Protein AF-B3JQJ4-F1 (afdb_monomer)

Structure (mmCIF, N/CA/C/O backbone):
data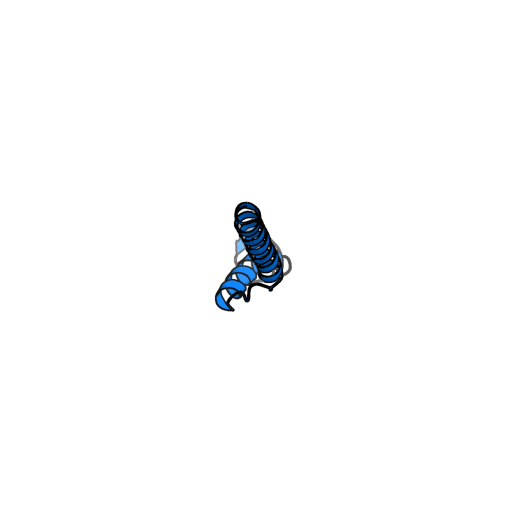_AF-B3JQJ4-F1
#
_entry.id   AF-B3JQJ4-F1
#
loop_
_atom_site.group_PDB
_atom_site.id
_atom_site.type_symbol
_atom_site.label_atom_id
_atom_site.label_alt_id
_atom_site.label_comp_id
_atom_site.label_asym_id
_atom_site.label_entity_id
_atom_site.label_seq_id
_atom_site.pdbx_PDB_ins_code
_atom_site.Cartn_x
_atom_site.Cartn_y
_atom_site.Cartn_z
_atom_site.occupancy
_atom_site.B_iso_or_equiv
_atom_site.auth_seq_id
_atom_site.auth_comp_id
_atom_site.auth_asym_id
_atom_site.auth_atom_id
_atom_site.pdbx_PDB_model_num
ATOM 1 N N . MET A 1 1 ? -25.714 4.044 44.151 1.00 58.03 1 MET A N 1
ATOM 2 C CA . MET A 1 1 ? -24.545 3.290 43.631 1.00 58.03 1 MET A CA 1
ATOM 3 C C . MET A 1 1 ? -24.795 2.594 42.283 1.00 58.03 1 MET A C 1
ATOM 5 O O . MET A 1 1 ? -23.906 2.614 41.445 1.00 58.03 1 MET A O 1
ATOM 9 N N . LYS A 1 2 ? -25.996 2.051 42.016 1.00 59.50 2 LYS A N 1
ATOM 10 C CA . LYS A 1 2 ? -26.345 1.320 40.774 1.00 59.50 2 LYS A CA 1
ATOM 11 C C . LYS A 1 2 ? -26.133 2.105 39.459 1.00 59.50 2 LYS A C 1
ATOM 13 O O . LYS A 1 2 ? -25.659 1.536 38.485 1.00 59.50 2 LYS A O 1
ATOM 18 N N . ASN A 1 3 ? -26.358 3.422 39.456 1.00 63.00 3 ASN A N 1
ATOM 19 C CA . ASN A 1 3 ? -26.202 4.275 38.262 1.00 63.00 3 ASN A CA 1
ATOM 20 C C . ASN A 1 3 ? -24.732 4.550 37.885 1.00 63.00 3 ASN A C 1
ATOM 22 O O . ASN A 1 3 ? -24.455 4.945 36.756 1.00 63.00 3 ASN A O 1
ATOM 26 N N . ASN A 1 4 ? -23.790 4.341 38.815 1.00 77.25 4 ASN A N 1
ATOM 27 C CA . ASN A 1 4 ? -22.355 4.492 38.547 1.00 77.25 4 ASN A CA 1
ATOM 28 C C . ASN A 1 4 ? -21.734 3.213 37.986 1.00 77.25 4 ASN A C 1
ATOM 30 O O . ASN A 1 4 ? -20.764 3.304 37.243 1.00 77.25 4 ASN A O 1
ATOM 34 N N . ILE A 1 5 ? -22.307 2.042 38.284 1.00 86.88 5 ILE A N 1
ATOM 35 C CA . ILE A 1 5 ? -21.818 0.763 37.753 1.00 86.88 5 ILE A CA 1
ATOM 36 C C . ILE A 1 5 ? -21.981 0.741 36.231 1.00 86.88 5 ILE A C 1
ATOM 38 O O . ILE A 1 5 ? -21.035 0.419 35.525 1.00 86.88 5 ILE A O 1
ATOM 42 N N . LEU A 1 6 ? -23.135 1.176 35.714 1.00 88.88 6 LEU A N 1
ATOM 43 C CA . LEU A 1 6 ? -23.371 1.226 34.268 1.00 88.88 6 LEU A CA 1
ATOM 44 C C . LEU A 1 6 ? -22.387 2.166 33.551 1.00 88.88 6 LEU A C 1
ATOM 46 O O . LEU A 1 6 ? -21.845 1.813 32.509 1.00 88.88 6 LEU A O 1
ATOM 50 N N . LYS A 1 7 ? -22.112 3.339 34.136 1.00 86.50 7 LYS A N 1
ATOM 51 C CA . LYS A 1 7 ? -21.127 4.293 33.603 1.00 86.50 7 LYS A CA 1
ATOM 52 C C . LYS A 1 7 ? -19.715 3.713 33.600 1.00 86.50 7 LYS A C 1
ATOM 54 O O . LYS A 1 7 ? -18.992 3.884 32.626 1.00 86.50 7 LYS A O 1
ATOM 59 N N . LEU A 1 8 ? -19.343 3.016 34.672 1.00 91.56 8 LEU A N 1
ATOM 60 C CA . LEU A 1 8 ? -18.033 2.389 34.803 1.00 91.56 8 LEU A CA 1
ATOM 61 C C . LEU A 1 8 ? -17.846 1.257 33.785 1.00 91.56 8 LEU A C 1
ATOM 63 O O . LEU A 1 8 ? -16.790 1.171 33.170 1.00 91.56 8 LEU A O 1
ATOM 67 N N . VAL A 1 9 ? -18.882 0.442 33.568 1.00 93.25 9 VAL A N 1
ATOM 68 C CA . VAL A 1 9 ? -18.886 -0.633 32.563 1.00 93.25 9 VAL A CA 1
ATOM 69 C C . VAL A 1 9 ? -18.781 -0.071 31.146 1.00 93.25 9 VAL A C 1
ATOM 71 O O . VAL A 1 9 ? -18.022 -0.590 30.334 1.00 93.25 9 VAL A O 1
ATOM 74 N N . PHE A 1 10 ? -19.497 1.012 30.838 1.00 93.12 10 PHE A N 1
ATOM 75 C CA . PHE A 1 10 ? -19.367 1.663 29.534 1.00 93.12 10 PHE A CA 1
ATOM 76 C C . PHE A 1 10 ? -17.970 2.252 29.328 1.00 93.12 10 PHE A C 1
ATOM 78 O O . PHE A 1 10 ? -17.363 2.030 28.284 1.00 93.12 10 PHE A O 1
ATOM 85 N N . ALA A 1 11 ? -17.438 2.964 30.323 1.00 94.06 11 ALA A N 1
ATOM 86 C CA . ALA A 1 11 ? -16.102 3.545 30.244 1.00 94.06 11 ALA A CA 1
ATOM 87 C C . ALA A 1 11 ? -15.016 2.469 30.069 1.00 94.06 11 ALA A C 1
ATOM 89 O O . ALA A 1 11 ? -14.115 2.641 29.248 1.00 94.06 11 ALA A O 1
ATOM 90 N N . SER A 1 12 ? -15.117 1.344 30.786 1.00 94.19 12 SER A N 1
ATOM 91 C CA . SER A 1 12 ? -14.163 0.242 30.649 1.00 94.19 12 SER A CA 1
ATOM 92 C C . SER A 1 12 ? -14.274 -0.450 29.291 1.00 94.19 12 SER A C 1
ATOM 94 O O . SER A 1 12 ? -13.248 -0.692 28.660 1.00 94.19 12 SER A O 1
ATOM 96 N N . ALA A 1 13 ? -15.487 -0.695 28.788 1.00 94.75 13 ALA A N 1
ATOM 97 C CA . ALA A 1 13 ? -15.688 -1.254 27.452 1.00 94.75 13 ALA A CA 1
ATOM 98 C C . ALA A 1 13 ? -15.097 -0.348 26.358 1.00 94.75 13 ALA A C 1
ATOM 100 O O . ALA A 1 13 ? -14.383 -0.832 25.481 1.00 94.75 13 ALA A O 1
ATOM 101 N N . PHE A 1 14 ? -15.319 0.968 26.441 1.00 94.69 14 PHE A N 1
ATOM 102 C CA . PHE A 1 14 ? -14.731 1.932 25.506 1.00 94.69 14 PHE A CA 1
ATOM 103 C C . PHE A 1 14 ? -13.200 1.939 25.558 1.00 94.69 14 PHE A C 1
ATOM 105 O O . PHE A 1 14 ? -12.557 1.919 24.510 1.00 94.69 14 PHE A O 1
ATOM 112 N N . ALA A 1 15 ? -12.612 1.929 26.757 1.00 95.00 15 ALA A N 1
ATOM 113 C CA . ALA A 1 15 ? -11.162 1.887 26.921 1.00 95.00 15 ALA A CA 1
ATOM 114 C C . ALA A 1 15 ? -10.553 0.596 26.346 1.00 95.00 15 ALA A C 1
ATOM 116 O O . ALA A 1 15 ? -9.517 0.649 25.684 1.00 95.00 15 ALA A O 1
ATOM 117 N N . LEU A 1 16 ? -11.214 -0.549 26.544 1.00 95.31 16 LEU A N 1
ATOM 118 C CA . LEU A 1 16 ? -10.783 -1.836 25.995 1.00 95.31 16 LEU A CA 1
ATOM 119 C C . LEU A 1 16 ? -10.842 -1.854 24.465 1.00 95.31 16 LEU A C 1
ATOM 121 O O . LEU A 1 16 ? -9.877 -2.275 23.831 1.00 95.31 16 LEU A O 1
ATOM 125 N N . VAL A 1 17 ? -11.931 -1.360 23.866 1.00 93.31 17 VAL A N 1
ATOM 126 C CA . VAL A 1 17 ? -12.069 -1.279 22.402 1.00 93.31 17 VAL A CA 1
ATOM 127 C C . VAL A 1 17 ? -11.034 -0.323 21.813 1.00 93.31 17 VAL A C 1
ATOM 129 O O . VAL A 1 17 ? -10.356 -0.682 20.857 1.00 93.31 17 VAL A O 1
ATOM 132 N N . ALA A 1 18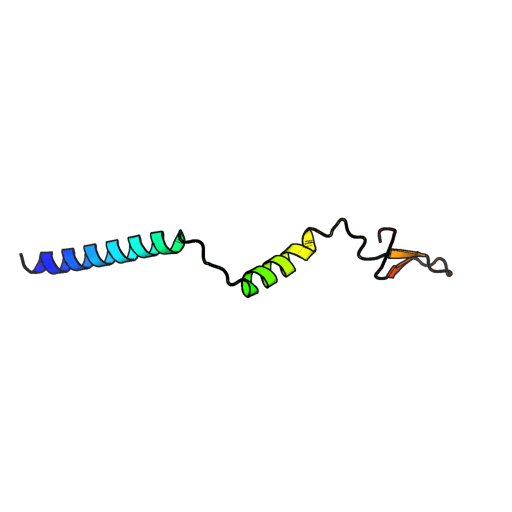 ? -10.855 0.864 22.396 1.00 91.44 18 ALA A N 1
ATOM 133 C CA . ALA A 1 18 ? -9.858 1.825 21.927 1.00 91.44 18 ALA A CA 1
ATOM 134 C C . ALA A 1 18 ? -8.426 1.273 22.044 1.00 91.44 18 ALA A C 1
ATOM 136 O O . ALA A 1 18 ? -7.654 1.359 21.089 1.00 91.44 18 ALA A O 1
ATOM 137 N N . GLY A 1 19 ? -8.085 0.649 23.177 1.00 90.75 19 GLY A N 1
ATOM 138 C CA . GLY A 1 19 ? -6.784 0.010 23.382 1.00 90.75 19 GLY A CA 1
ATOM 139 C C . GLY A 1 19 ? -6.534 -1.149 22.413 1.00 90.75 19 GLY A C 1
ATOM 140 O O . GLY A 1 19 ? -5.443 -1.258 21.853 1.00 90.75 19 GLY A O 1
ATOM 141 N N . TYR A 1 20 ? -7.556 -1.969 22.150 1.00 88.31 20 TYR A N 1
ATOM 142 C CA . TYR A 1 20 ? -7.476 -3.048 21.167 1.00 88.31 20 TYR A CA 1
ATOM 143 C C . TYR A 1 20 ? -7.302 -2.514 19.744 1.00 88.31 20 TYR A C 1
ATOM 145 O O . TYR A 1 20 ? -6.461 -3.023 19.012 1.00 88.31 20 TYR A O 1
ATOM 153 N N . SER A 1 21 ? -8.025 -1.460 19.360 1.00 84.38 21 SER A N 1
ATOM 154 C CA . SER A 1 21 ? -7.888 -0.827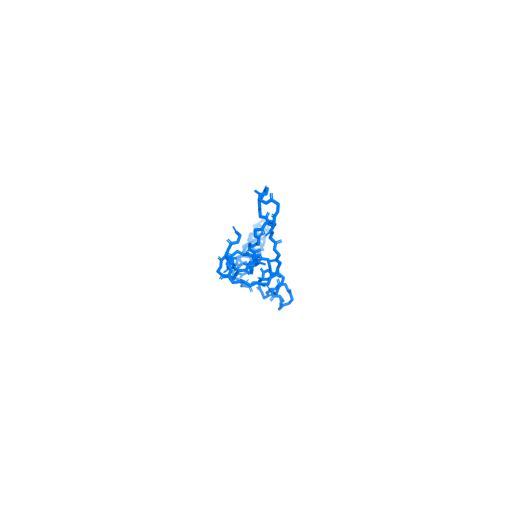 18.044 1.00 84.38 21 SER A CA 1
ATOM 155 C C . SER A 1 21 ? -6.483 -0.264 17.816 1.00 84.38 21 SER A C 1
ATOM 157 O O . SER A 1 21 ? -5.926 -0.444 16.734 1.00 84.38 21 SER A O 1
ATOM 159 N N . VAL A 1 22 ? -5.872 0.360 18.830 1.00 85.75 22 VAL A N 1
ATOM 160 C CA . VAL A 1 22 ? -4.477 0.840 18.763 1.00 85.75 22 VAL A CA 1
ATOM 161 C C . VAL A 1 22 ? -3.499 -0.330 18.634 1.00 85.75 22 VAL A C 1
ATOM 163 O O . VAL A 1 22 ? -2.624 -0.304 17.770 1.00 85.75 22 VAL A O 1
ATOM 166 N N . TYR A 1 23 ? -3.661 -1.381 19.443 1.00 81.75 23 TYR A N 1
ATOM 167 C CA . TYR A 1 23 ? -2.839 -2.592 19.349 1.00 81.75 23 TYR A CA 1
ATOM 168 C C . TYR A 1 23 ? -2.964 -3.271 17.976 1.00 81.75 23 TYR A C 1
ATOM 170 O O . TYR A 1 23 ? -1.957 -3.623 17.365 1.00 81.75 23 TYR A O 1
ATOM 178 N N . ALA A 1 24 ? -4.187 -3.401 17.461 1.00 81.06 24 ALA A N 1
ATOM 179 C CA . ALA A 1 24 ? -4.470 -3.974 16.150 1.00 81.06 24 ALA A CA 1
ATOM 180 C C . ALA A 1 24 ? -3.876 -3.131 15.014 1.00 81.06 24 ALA A C 1
ATOM 182 O O . ALA A 1 24 ? -3.333 -3.695 14.073 1.00 81.06 24 ALA A O 1
ATOM 183 N N . SER A 1 25 ? -3.913 -1.800 15.128 1.00 75.69 25 SER A N 1
ATOM 184 C CA . SER A 1 25 ? -3.349 -0.882 14.125 1.00 75.69 25 SER A CA 1
ATOM 185 C C . SER A 1 25 ? -1.818 -0.902 14.091 1.00 75.69 25 SER A C 1
ATOM 187 O O . SER A 1 25 ? -1.224 -0.632 13.052 1.00 75.69 25 SER A O 1
ATOM 189 N N . GLN A 1 26 ? -1.168 -1.224 15.214 1.00 74.06 26 GLN A N 1
ATOM 190 C CA . GLN A 1 26 ? 0.285 -1.428 15.268 1.00 74.06 26 GLN A CA 1
ATOM 191 C C . GLN A 1 26 ? 0.707 -2.838 14.852 1.00 74.06 26 GLN A C 1
ATOM 193 O O . GLN A 1 26 ? 1.876 -3.067 14.535 1.00 74.06 26 GLN A O 1
ATOM 198 N N . LYS A 1 27 ? -0.227 -3.795 14.843 1.00 67.25 27 LYS A N 1
ATOM 199 C CA . LYS A 1 27 ? 0.019 -5.106 14.261 1.00 67.25 27 LYS A CA 1
ATOM 200 C C . LYS A 1 27 ? 0.162 -4.891 12.758 1.00 67.25 27 LYS A C 1
ATOM 202 O O . LYS A 1 27 ? -0.810 -4.572 12.081 1.00 67.25 27 LYS A O 1
ATOM 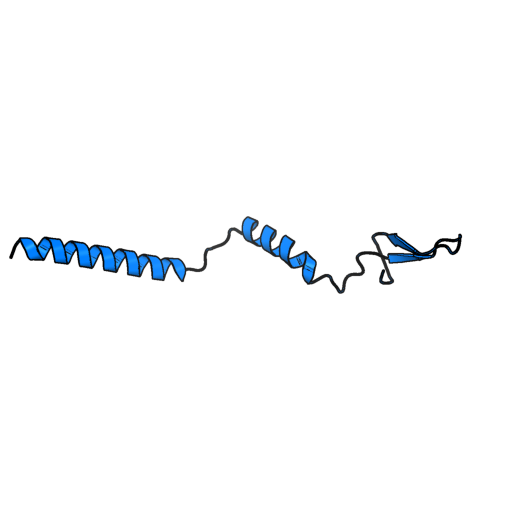207 N N . LYS A 1 28 ? 1.395 -5.020 12.255 1.00 60.06 28 LYS A N 1
ATOM 208 C CA . LYS A 1 28 ? 1.691 -5.011 10.820 1.00 60.06 28 LYS A CA 1
ATOM 209 C C . LYS A 1 28 ? 0.671 -5.934 10.161 1.00 60.06 28 LYS A C 1
ATOM 211 O O . LYS A 1 28 ? 0.622 -7.113 10.510 1.00 60.06 28 LYS A O 1
ATOM 216 N N . VAL A 1 29 ? -0.186 -5.381 9.302 1.00 63.69 29 VAL A N 1
ATOM 217 C CA . VAL A 1 29 ? -1.099 -6.190 8.496 1.00 63.69 29 VAL A CA 1
ATOM 218 C C . VAL A 1 29 ? -0.200 -7.199 7.800 1.00 63.69 29 VAL A C 1
ATOM 220 O O . VAL A 1 29 ? 0.709 -6.798 7.071 1.00 63.69 29 VAL A O 1
ATOM 223 N N . GLU A 1 30 ? -0.368 -8.487 8.102 1.00 62.22 30 GLU A N 1
ATOM 224 C CA . GLU A 1 30 ? 0.222 -9.533 7.277 1.00 62.22 30 GLU A CA 1
ATOM 225 C C . GLU A 1 30 ? -0.483 -9.423 5.933 1.00 62.22 30 GLU A C 1
ATOM 227 O O . GLU A 1 30 ? -1.567 -9.959 5.707 1.00 62.22 30 GLU A O 1
ATOM 232 N N . MET A 1 31 ? 0.083 -8.579 5.078 1.00 66.19 31 MET A N 1
ATOM 233 C CA . MET A 1 31 ? -0.309 -8.478 3.692 1.00 66.19 31 MET A CA 1
ATOM 234 C C . MET A 1 31 ? -0.052 -9.861 3.111 1.00 66.19 31 MET A C 1
ATOM 236 O O . MET A 1 31 ? 1.050 -10.387 3.237 1.00 66.19 31 MET A O 1
ATOM 240 N N . SER A 1 32 ? -1.083 -10.469 2.529 1.00 71.88 32 SER A N 1
ATOM 241 C CA . SER A 1 32 ? -0.915 -11.721 1.796 1.00 71.88 32 SER A CA 1
ATOM 242 C C . SER A 1 32 ? 0.202 -11.549 0.766 1.00 71.88 32 SER A C 1
ATOM 244 O O . SER A 1 32 ? 0.263 -10.496 0.125 1.00 71.88 32 SER A O 1
ATOM 246 N N . ASP A 1 33 ? 1.022 -12.581 0.559 1.00 68.25 33 ASP A N 1
ATOM 247 C CA . ASP A 1 33 ? 2.062 -12.595 -0.482 1.00 68.25 33 ASP A CA 1
ATOM 248 C C . ASP A 1 33 ? 1.522 -12.120 -1.841 1.00 68.25 33 ASP A C 1
ATOM 250 O O . ASP A 1 33 ? 2.202 -11.410 -2.577 1.00 68.25 33 ASP A O 1
ATOM 254 N N . LEU A 1 34 ? 0.251 -12.415 -2.143 1.00 69.75 34 LEU A N 1
ATOM 255 C CA . LEU A 1 34 ? -0.416 -11.971 -3.366 1.00 69.75 34 LEU A CA 1
ATOM 256 C C . LEU A 1 34 ? -0.697 -10.456 -3.395 1.00 69.75 34 LEU A C 1
ATOM 258 O O . LEU A 1 34 ? -0.556 -9.812 -4.433 1.00 69.75 34 LEU A O 1
ATOM 262 N N . ALA A 1 35 ? -1.089 -9.868 -2.263 1.00 72.56 35 ALA A N 1
ATOM 263 C CA . ALA A 1 35 ? -1.304 -8.425 -2.152 1.00 72.56 35 ALA A CA 1
ATOM 264 C C . ALA A 1 35 ? 0.026 -7.657 -2.160 1.00 72.56 35 ALA A C 1
ATOM 266 O O . ALA A 1 35 ? 0.093 -6.561 -2.714 1.00 72.56 35 ALA A O 1
ATOM 267 N N . MET A 1 36 ? 1.084 -8.242 -1.591 1.00 67.50 36 MET A N 1
ATOM 268 C CA . MET A 1 36 ? 2.430 -7.674 -1.615 1.00 67.50 36 MET A CA 1
ATOM 269 C C . MET A 1 36 ? 3.024 -7.707 -3.028 1.00 67.50 36 MET A C 1
ATOM 271 O O . MET A 1 36 ? 3.506 -6.678 -3.491 1.00 67.50 36 MET A O 1
ATOM 275 N N . ALA A 1 37 ? 2.867 -8.814 -3.763 1.00 70.44 37 ALA A N 1
ATOM 276 C CA . ALA A 1 37 ? 3.304 -8.923 -5.157 1.00 70.44 37 ALA A CA 1
ATOM 277 C C . ALA A 1 37 ? 2.638 -7.885 -6.080 1.00 70.44 37 ALA A C 1
ATOM 279 O O . ALA A 1 37 ? 3.289 -7.331 -6.962 1.00 70.44 37 ALA A O 1
ATOM 280 N N . ASN A 1 38 ? 1.357 -7.564 -5.864 1.00 72.31 38 ASN A N 1
ATOM 281 C CA . ASN A 1 38 ? 0.672 -6.522 -6.637 1.00 72.31 38 ASN A CA 1
ATOM 282 C C . ASN A 1 38 ? 1.190 -5.105 -6.317 1.00 72.31 38 ASN A C 1
ATOM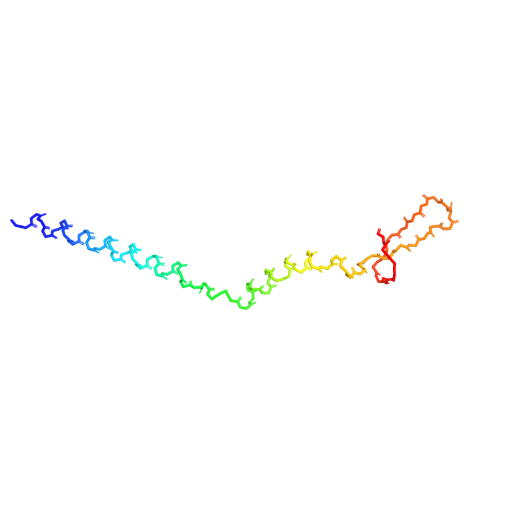 284 O O . ASN A 1 38 ? 1.218 -4.251 -7.202 1.00 72.31 38 ASN A O 1
ATOM 288 N N . ILE A 1 39 ? 1.610 -4.852 -5.072 1.00 72.50 39 ILE A N 1
ATOM 289 C CA . ILE A 1 39 ? 2.227 -3.580 -4.656 1.00 72.50 39 ILE A CA 1
ATOM 290 C C . ILE A 1 39 ? 3.655 -3.475 -5.197 1.00 72.50 39 ILE A C 1
ATOM 292 O O . ILE A 1 39 ? 4.033 -2.431 -5.722 1.00 72.50 39 ILE A O 1
ATOM 296 N N . GLU A 1 40 ? 4.434 -4.550 -5.119 1.00 63.44 40 GLU A N 1
ATOM 297 C CA . GLU A 1 40 ? 5.778 -4.617 -5.695 1.00 63.44 40 GLU A CA 1
ATOM 298 C C . GLU A 1 40 ? 5.739 -4.469 -7.218 1.00 63.44 40 GLU A C 1
ATOM 300 O O . GLU A 1 40 ? 6.565 -3.752 -7.773 1.00 63.44 40 GLU A O 1
ATOM 305 N N . ALA A 1 41 ? 4.743 -5.043 -7.899 1.00 68.88 41 ALA A N 1
ATOM 306 C CA . ALA A 1 41 ? 4.539 -4.836 -9.331 1.00 68.88 41 ALA A CA 1
ATOM 307 C C . ALA A 1 41 ? 4.201 -3.374 -9.674 1.00 68.88 41 ALA A C 1
ATOM 309 O O . ALA A 1 41 ? 4.655 -2.869 -10.700 1.00 68.88 41 ALA A O 1
ATOM 310 N N . LEU A 1 42 ? 3.445 -2.678 -8.815 1.00 69.31 42 LEU A N 1
ATOM 311 C CA . LEU A 1 42 ? 3.144 -1.256 -8.994 1.00 69.31 42 LEU A CA 1
ATOM 312 C C . LEU A 1 42 ? 4.372 -0.366 -8.720 1.00 69.31 42 LEU A C 1
ATOM 314 O O . LEU A 1 42 ? 4.607 0.584 -9.459 1.00 69.31 42 LEU A O 1
ATOM 318 N N . ALA A 1 43 ? 5.188 -0.698 -7.714 1.00 61.72 43 ALA A N 1
ATOM 319 C CA . ALA A 1 43 ? 6.413 0.035 -7.372 1.00 61.72 43 ALA A CA 1
ATOM 320 C C . ALA A 1 43 ? 7.604 -0.297 -8.294 1.00 61.72 43 ALA A C 1
ATOM 322 O O . ALA A 1 43 ? 8.509 0.518 -8.467 1.00 61.72 43 ALA A O 1
ATOM 323 N N . SER A 1 44 ? 7.609 -1.469 -8.937 1.00 60.69 44 SER A N 1
ATOM 324 C CA . SER A 1 44 ? 8.628 -1.869 -9.917 1.00 60.69 44 SER A CA 1
ATOM 325 C C . SER A 1 44 ? 8.629 -0.989 -11.172 1.00 60.69 44 SER A C 1
ATOM 327 O O . SER A 1 44 ? 9.584 -1.057 -11.939 1.00 60.69 44 SER A O 1
ATOM 329 N N . GLY A 1 45 ? 7.600 -0.164 -11.393 1.00 58.06 45 GLY A N 1
ATOM 330 C CA . GLY A 1 45 ? 7.567 0.795 -12.499 1.00 58.06 45 GLY A CA 1
ATOM 331 C C . GLY A 1 45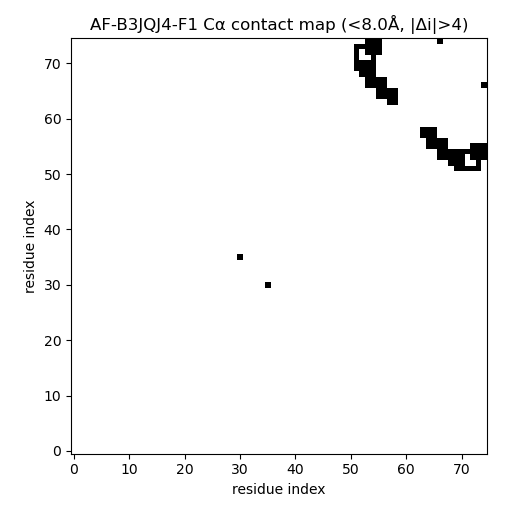 ? 8.464 2.025 -12.304 1.00 58.06 45 GLY A C 1
ATOM 332 O O . GLY A 1 45 ? 8.848 2.640 -13.295 1.00 58.06 45 GLY A O 1
ATOM 333 N N . GLU A 1 46 ? 8.823 2.375 -11.060 1.00 56.81 46 GLU A N 1
ATOM 334 C CA . GLU A 1 46 ? 9.588 3.599 -10.737 1.00 56.81 46 GLU A CA 1
ATOM 335 C C . GLU A 1 46 ? 11.069 3.332 -10.411 1.00 56.81 46 GLU A C 1
ATOM 337 O O . GLU A 1 46 ? 11.896 4.239 -10.426 1.00 56.81 46 GLU A O 1
ATOM 342 N N . ASN A 1 47 ? 11.451 2.076 -10.173 1.00 52.78 47 ASN A N 1
ATOM 343 C CA . ASN A 1 47 ? 12.852 1.702 -9.914 1.00 52.78 47 ASN A CA 1
ATOM 344 C C . ASN A 1 47 ? 13.598 1.332 -11.205 1.00 52.78 47 ASN A C 1
ATOM 346 O O . ASN A 1 47 ? 14.816 1.152 -11.204 1.00 52.78 47 ASN A O 1
ATOM 350 N N . ASP A 1 48 ? 12.857 1.208 -12.307 1.00 53.69 48 ASP A N 1
ATOM 351 C CA . ASP A 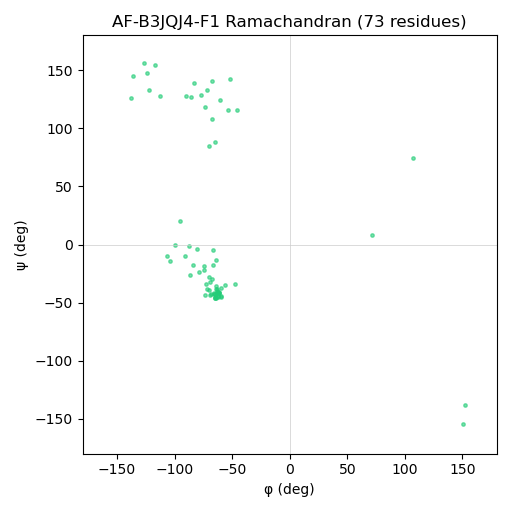1 48 ? 13.342 0.724 -13.596 1.00 53.69 48 ASP A CA 1
ATOM 352 C C . ASP A 1 48 ? 13.756 1.857 -14.541 1.00 53.69 48 ASP A C 1
ATOM 354 O O . ASP A 1 48 ? 13.889 1.672 -15.745 1.00 53.69 48 ASP A O 1
ATOM 358 N N . HIS A 1 49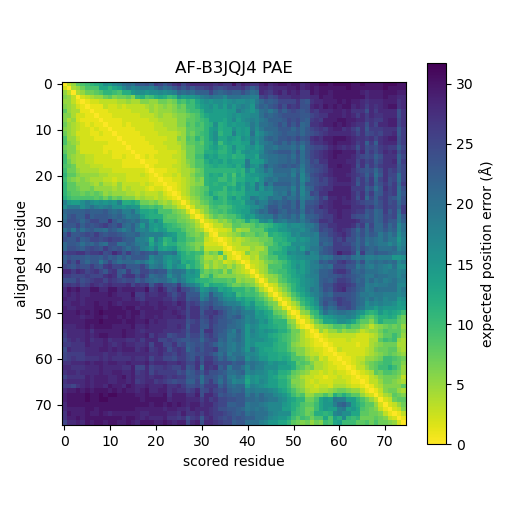 ? 14.031 3.050 -14.008 1.00 52.84 49 HIS A N 1
ATOM 359 C CA . HIS A 1 49 ? 14.626 4.148 -14.781 1.00 52.84 49 HIS A CA 1
ATOM 360 C C . HIS A 1 49 ? 16.067 3.854 -15.241 1.00 52.84 49 HIS A C 1
ATOM 362 O O . HIS A 1 49 ? 16.654 4.652 -15.970 1.00 52.84 49 HIS A O 1
ATOM 368 N N . SER A 1 50 ? 16.644 2.719 -14.825 1.00 55.31 50 SER A N 1
ATOM 369 C CA . SER A 1 50 ? 17.952 2.245 -15.283 1.00 55.31 50 SER A CA 1
ATOM 370 C C . SER A 1 50 ? 17.887 1.057 -16.247 1.00 55.31 50 SER A C 1
ATOM 372 O O . SER A 1 50 ? 18.928 0.718 -16.819 1.00 55.31 50 SER A O 1
ATOM 374 N N . GLN A 1 51 ? 16.730 0.419 -16.457 1.00 57.62 51 GLN A N 1
ATOM 375 C CA . GLN A 1 51 ? 16.608 -0.540 -17.550 1.00 57.62 51 GLN A CA 1
ATOM 376 C C . GLN A 1 51 ? 16.148 0.220 -18.781 1.00 57.62 51 GLN A C 1
ATOM 378 O O . GLN A 1 51 ? 15.190 0.988 -18.767 1.00 57.62 51 GLN A O 1
ATOM 383 N N . LYS A 1 52 ? 16.882 0.035 -19.869 1.00 61.03 52 LYS A N 1
ATOM 384 C CA . LYS A 1 52 ? 16.596 0.659 -21.155 1.00 61.03 52 LYS A CA 1
ATOM 385 C C . LYS A 1 52 ? 15.331 0.010 -21.728 1.00 61.03 52 LYS A C 1
ATOM 387 O O . LYS A 1 52 ? 15.392 -0.973 -22.463 1.00 61.03 52 LYS A O 1
ATOM 392 N N . ILE A 1 53 ? 14.169 0.518 -21.315 1.00 58.62 53 ILE A N 1
ATOM 393 C CA . ILE A 1 53 ? 12.856 -0.053 -21.654 1.00 58.62 53 ILE A CA 1
ATOM 394 C C . ILE A 1 53 ? 12.564 0.114 -23.151 1.00 58.62 53 ILE A C 1
ATOM 396 O O . ILE A 1 53 ? 11.887 -0.724 -23.746 1.00 58.62 53 ILE A O 1
ATOM 400 N N . TRP A 1 54 ? 13.109 1.171 -23.763 1.00 64.00 54 TRP A N 1
ATOM 401 C CA . TRP A 1 54 ? 12.909 1.502 -25.167 1.00 64.00 54 TRP A CA 1
ATOM 402 C C . TRP A 1 54 ? 14.215 1.955 -25.834 1.00 64.00 54 TRP A C 1
ATOM 404 O O . TRP A 1 54 ? 14.857 2.894 -25.367 1.00 64.00 54 TRP A O 1
ATOM 414 N N . GLU A 1 55 ? 14.578 1.310 -26.942 1.00 72.31 55 GLU A N 1
ATOM 415 C CA . GLU A 1 55 ? 15.673 1.698 -27.831 1.00 72.31 55 GLU A CA 1
ATOM 416 C C . GLU A 1 55 ? 15.252 2.758 -28.825 1.00 72.31 55 GLU A C 1
ATOM 418 O O . GLU A 1 55 ? 14.205 2.625 -29.464 1.00 72.31 55 GLU A O 1
ATOM 423 N N . ARG A 1 56 ? 16.132 3.734 -29.050 1.00 76.44 56 ARG A N 1
ATOM 424 C CA . ARG A 1 56 ? 15.999 4.707 -30.131 1.00 76.44 56 ARG A CA 1
ATOM 425 C C . ARG A 1 56 ? 16.589 4.174 -31.437 1.00 76.44 56 ARG A C 1
ATOM 427 O O . ARG A 1 56 ? 17.771 3.855 -31.493 1.00 76.44 56 ARG A O 1
ATOM 434 N N . TYR A 1 57 ? 15.809 4.196 -32.518 1.00 75.56 57 TYR A N 1
ATOM 435 C CA . TYR A 1 57 ? 16.324 4.037 -33.884 1.00 75.56 57 TYR A CA 1
ATOM 436 C C . TYR A 1 57 ? 15.948 5.242 -34.757 1.00 75.56 57 TYR A C 1
ATOM 438 O O . TYR A 1 57 ? 14.794 5.685 -34.761 1.00 75.56 57 TYR A O 1
ATOM 446 N N . TYR A 1 58 ? 16.925 5.778 -35.495 1.00 82.50 58 TYR A N 1
ATOM 447 C CA . TYR A 1 58 ? 16.739 6.913 -36.404 1.00 82.50 58 TYR A CA 1
ATOM 448 C C . TYR A 1 58 ? 16.056 6.469 -37.693 1.00 82.50 58 TYR A C 1
ATOM 450 O O . TYR A 1 58 ? 16.503 5.527 -38.346 1.00 82.50 58 TYR A O 1
ATOM 458 N N . ARG A 1 59 ? 14.982 7.159 -38.088 1.00 83.88 59 ARG A N 1
ATOM 459 C CA . ARG A 1 59 ? 14.292 6.819 -39.331 1.00 83.88 59 ARG A CA 1
ATOM 460 C C . ARG A 1 59 ? 15.182 7.131 -40.541 1.00 83.88 59 ARG A C 1
ATOM 462 O O . ARG A 1 59 ? 15.827 8.181 -40.570 1.00 83.88 59 ARG A O 1
ATOM 469 N N . PRO A 1 60 ? 15.174 6.272 -41.573 1.00 84.62 60 PRO A N 1
ATOM 470 C CA . PRO A 1 60 ? 15.980 6.471 -42.777 1.00 84.62 60 PRO A CA 1
ATOM 471 C C . PRO A 1 60 ? 15.545 7.687 -43.609 1.00 84.62 60 PRO A C 1
ATOM 473 O O . PRO A 1 60 ? 16.312 8.168 -44.435 1.00 84.62 60 PRO A O 1
ATOM 476 N N . ASP A 1 61 ? 14.333 8.199 -43.392 1.00 88.19 61 ASP A N 1
ATOM 477 C CA . ASP A 1 61 ? 13.809 9.407 -44.035 1.00 88.19 61 ASP A CA 1
ATOM 478 C C . ASP A 1 61 ? 14.295 10.716 -43.375 1.00 88.19 61 ASP A C 1
ATOM 480 O O . ASP A 1 61 ? 13.971 11.802 -43.850 1.00 88.19 61 ASP A O 1
ATOM 484 N N . GLY A 1 62 ? 15.051 10.631 -42.272 1.00 87.44 62 GLY A N 1
ATOM 485 C CA . GLY A 1 62 ? 15.567 11.788 -41.540 1.00 87.44 62 GLY A CA 1
ATOM 486 C C . GLY A 1 62 ? 14.510 12.587 -40.769 1.00 87.44 62 GLY A C 1
ATOM 487 O O . GLY A 1 62 ? 14.829 13.647 -40.234 1.00 87.44 62 GLY A O 1
ATOM 488 N N . THR A 1 63 ? 13.265 12.110 -40.674 1.00 88.56 63 THR A N 1
ATOM 489 C CA . THR A 1 63 ? 12.155 12.877 -40.073 1.00 88.56 63 THR A CA 1
ATOM 490 C C . THR A 1 63 ? 12.028 12.711 -38.557 1.00 88.56 63 THR A C 1
ATOM 492 O O . THR A 1 63 ? 11.143 13.304 -37.937 1.00 88.56 63 THR A O 1
ATOM 495 N N . GLY A 1 64 ? 12.888 11.901 -37.935 1.00 84.88 64 GLY A N 1
ATOM 496 C CA . GLY A 1 64 ? 12.915 11.713 -36.487 1.00 84.88 64 GLY A CA 1
ATOM 497 C C . GLY A 1 64 ? 13.406 10.332 -36.065 1.00 84.88 64 GLY A C 1
ATOM 498 O O . GLY A 1 64 ? 14.145 9.660 -36.785 1.00 84.88 64 GLY A O 1
ATOM 499 N N . TYR A 1 65 ? 12.981 9.908 -34.878 1.00 80.88 65 TYR A N 1
ATOM 500 C CA . TYR A 1 65 ? 13.305 8.607 -34.298 1.00 80.88 65 TYR A CA 1
ATOM 501 C C . TYR A 1 65 ? 12.034 7.857 -33.883 1.00 80.88 65 TYR A C 1
ATOM 503 O O . TYR A 1 65 ? 10.987 8.467 -33.652 1.00 80.88 65 TYR A O 1
ATOM 511 N N . ASN A 1 66 ? 12.133 6.531 -33.806 1.00 80.69 66 ASN A N 1
ATOM 512 C CA . ASN A 1 66 ? 11.120 5.652 -33.221 1.00 80.69 66 ASN A CA 1
ATOM 513 C C . ASN A 1 66 ? 11.717 4.939 -32.003 1.00 80.69 66 ASN A C 1
ATOM 515 O O . ASN A 1 66 ? 12.933 4.752 -31.936 1.00 80.69 66 ASN A O 1
ATOM 519 N N . CYS A 1 67 ? 10.855 4.529 -31.072 1.00 77.38 67 CYS A N 1
ATOM 520 C CA . CYS A 1 67 ? 11.253 3.799 -29.874 1.00 77.38 67 CYS A CA 1
ATOM 521 C C . CYS A 1 67 ? 10.704 2.362 -29.917 1.00 77.38 67 CYS A C 1
ATOM 523 O O . CYS A 1 67 ? 9.505 2.180 -30.133 1.00 77.38 67 CYS A O 1
ATOM 525 N N . THR A 1 68 ? 11.556 1.347 -29.733 1.00 67.62 68 THR A N 1
ATOM 526 C CA . THR A 1 68 ? 11.162 -0.079 -29.695 1.00 67.62 68 THR A CA 1
ATOM 527 C C . THR A 1 68 ? 11.611 -0.744 -28.402 1.00 67.62 68 THR A C 1
ATOM 529 O O . THR A 1 68 ? 12.636 -0.381 -27.843 1.00 67.62 68 THR A O 1
ATOM 532 N N . LYS A 1 69 ? 10.857 -1.721 -27.894 1.00 57.09 69 LYS A N 1
ATOM 533 C CA . LYS A 1 69 ? 11.256 -2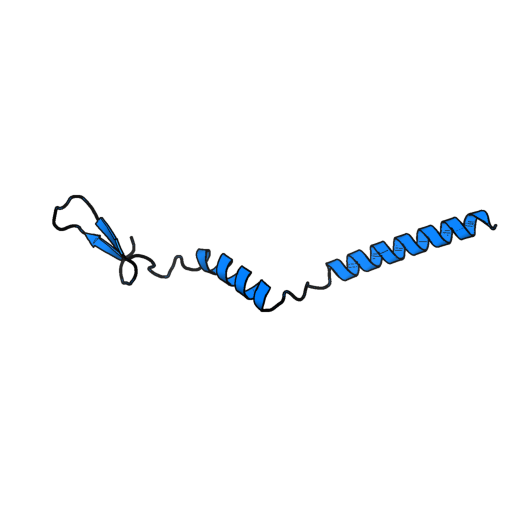.459 -26.691 1.00 57.09 69 LYS A CA 1
ATOM 534 C C . LYS A 1 69 ? 12.424 -3.382 -27.059 1.00 57.09 69 LYS A C 1
ATOM 536 O O . LYS A 1 69 ? 12.280 -4.111 -28.041 1.00 57.09 69 LYS A O 1
ATOM 541 N N . THR A 1 70 ? 13.492 -3.399 -26.249 1.00 56.38 70 THR A N 1
ATOM 542 C CA . THR A 1 70 ? 14.675 -4.311 -26.277 1.00 56.38 70 THR A CA 1
ATOM 543 C C . THR A 1 70 ? 16.005 -3.720 -26.775 1.00 56.38 70 THR A C 1
ATOM 545 O O . THR A 1 70 ? 16.487 -4.137 -27.819 1.00 56.38 70 THR A O 1
ATOM 548 N N . GLY A 1 71 ? 16.680 -2.890 -25.963 1.00 55.03 71 GLY A N 1
ATOM 549 C CA . GLY A 1 71 ? 18.152 -2.816 -26.018 1.00 55.03 71 GLY A CA 1
ATOM 550 C C . GLY A 1 71 ? 18.850 -1.507 -25.614 1.00 55.03 71 GLY A C 1
ATOM 551 O O . GLY A 1 71 ? 18.573 -0.990 -24.542 1.00 55.03 71 GLY A O 1
ATOM 552 N N . ASN A 1 72 ? 19.881 -1.069 -26.346 1.00 53.88 72 ASN A N 1
ATOM 553 C CA . ASN A 1 72 ? 21.123 -0.548 -25.758 1.00 53.88 72 ASN A CA 1
ATOM 554 C C . ASN A 1 72 ? 21.310 0.978 -25.675 1.00 53.88 72 ASN A C 1
ATOM 556 O O . ASN A 1 72 ? 22.312 1.404 -25.092 1.00 53.88 72 ASN A O 1
ATOM 560 N N . GLU A 1 73 ? 20.373 1.808 -26.127 1.00 53.06 73 GLU A N 1
ATOM 561 C CA . GLU A 1 73 ? 20.434 3.274 -25.964 1.00 53.06 73 GLU A CA 1
ATOM 562 C C . GLU A 1 73 ? 19.083 3.851 -25.541 1.00 53.06 73 GLU A C 1
ATOM 564 O O . GLU A 1 73 ? 18.039 3.355 -25.955 1.00 53.06 73 GLU A O 1
ATOM 569 N N . THR A 1 74 ? 19.094 4.898 -24.713 1.00 57.59 74 THR A N 1
ATOM 570 C CA . THR A 1 74 ? 17.869 5.538 -24.226 1.00 57.59 74 THR A CA 1
ATOM 571 C C . THR A 1 74 ? 17.202 6.357 -25.329 1.00 57.59 74 THR A C 1
ATOM 573 O O . THR A 1 74 ? 17.765 7.338 -25.828 1.00 57.59 74 THR A O 1
ATOM 576 N N . CYS A 1 75 ? 15.970 5.971 -25.676 1.00 63.44 75 CYS A N 1
ATOM 577 C CA . CYS A 1 75 ? 14.950 6.963 -25.999 1.00 63.44 75 CYS A CA 1
ATOM 578 C C . CYS A 1 75 ? 14.715 7.830 -24.749 1.00 63.44 75 CYS A C 1
ATOM 580 O O . CYS A 1 75 ? 14.849 9.055 -24.937 1.00 63.44 75 CYS A O 1
#

Mean predicted aligned error: 17.16 Å

Foldseek 3Di:
DVVVVVVVVVVVVVVVVVVVVVVVVPPPPPQPPVNVVVVCVVVVVPVCPPPQQWDWDQDPVNPGIDTDGDDDDHD

Secondary structure (DSSP, 8-state):
-HHHHHHHHHHHHHHHHHHHHHHHHHS-----HHHHHHHHHHHTTTS-TTS--SEEEE-TTSS-EEEESSSSSB-

Solvent-accessible surface area (backbone atoms only — not comparable to full-atom values): 4545 Å² total; per-residue (Å²): 115,74,76,53,53,59,53,50,53,50,52,50,51,53,52,50,51,53,52,47,53,52,53,54,69,68,44,73,75,83,64,49,71,69,60,46,51,56,48,49,60,60,52,53,68,73,73,42,84,79,53,47,64,30,19,57,45,73,44,93,84,71,84,51,70,48,72,43,78,78,42,94,44,80,99

Radius of gyration: 29.16 Å; Cα contacts (8 Å, |Δi|>4): 45; chains: 1; bounding box: 48×26×88 Å

Organism: NCBI:txid470145

Sequence (75 aa):
MKNNILKLVFASAFALVAGYSVYASQKKVEMSDLAMANIEALASGENDHSQKIWERYYRPDGTGYNCTKTGNETC

InterPro domains:
  IPR025905 NVEALA protein [PF14055] (4-75)

pLDDT: mean 73.59, std 13.53, range [52.78, 95.31]